Protein AF-A0A7X5SWM2-F1 (afdb_monomer_lite)

Radius of gyration: 12.91 Å; chains: 1; bounding box: 31×29×32 Å

Organism: Clostridium sporogenes (NCBI:txid1509)

Secondary structure (DSSP, 8-state):
-----EESSPPHHHHHHHH-EEETTEEE-GGGG-TTS-TT--SEEEEEEEHHHHH-GGGTTS-GGGSS---EEEEEEETTTTEEEEEEE--

Foldseek 3Di:
DDFDKDADDDDPLVLCQQQWQDDPNDTRCNNVVNVVDDSPQRGWIKTKDQPVCVVVVVCVPPRCVPDPWRQMWMWIQRPVVRDIDIDGGGD

pLDDT: mean 88.51, std 10.03, range [43.25, 97.81]

Sequence (91 aa):
MIKKWESLPLPIDFSLIVYGGYYKDTNYDIGNLSKNIPKNIKNGFYYVEDRYAKKYPKEKDININSRYSYNVTISIFDLNTNKLYIYILDT

Structure (mmCIF, N/CA/C/O backbone):
data_AF-A0A7X5SWM2-F1
#
_entry.id   AF-A0A7X5SWM2-F1
#
loop_
_atom_site.group_PDB
_atom_site.id
_atom_site.type_symbol
_atom_site.label_atom_id
_atom_site.label_alt_id
_atom_site.label_comp_id
_atom_site.label_asym_id
_atom_site.label_entity_id
_atom_site.label_seq_id
_atom_site.pdbx_PDB_ins_code
_atom_site.Cartn_x
_atom_site.Cartn_y
_atom_site.Cartn_z
_atom_site.occupancy
_atom_site.B_iso_or_equiv
_atom_site.auth_seq_id
_atom_site.auth_comp_id
_atom_site.auth_asym_id
_atom_site.auth_atom_id
_atom_site.pdbx_PDB_model_num
ATOM 1 N N . MET A 1 1 ? 3.789 -17.059 -5.289 1.00 49.62 1 MET A N 1
ATOM 2 C CA . MET A 1 1 ? 3.502 -16.006 -4.295 1.00 49.62 1 MET A CA 1
ATOM 3 C C . MET A 1 1 ? 2.14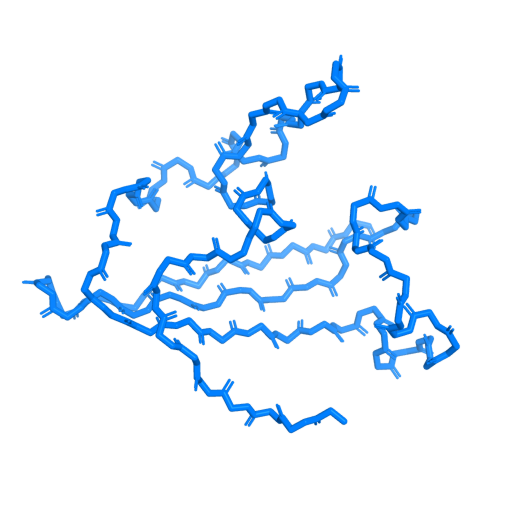9 -16.334 -3.683 1.00 49.62 1 MET A C 1
ATOM 5 O O . MET A 1 1 ? 1.197 -16.496 -4.438 1.00 49.62 1 MET A O 1
ATOM 9 N N . ILE A 1 2 ? 2.076 -16.565 -2.371 1.00 43.25 2 ILE A N 1
ATOM 10 C CA . ILE A 1 2 ? 0.810 -16.882 -1.696 1.00 43.25 2 ILE A CA 1
ATOM 11 C C . ILE A 1 2 ? 0.013 -15.579 -1.587 1.00 43.25 2 ILE A C 1
ATOM 13 O O . ILE A 1 2 ? 0.493 -14.616 -0.999 1.00 43.25 2 ILE A O 1
ATOM 17 N N . LYS A 1 3 ? -1.184 -15.548 -2.182 1.00 68.62 3 LYS A N 1
ATOM 18 C CA . LYS A 1 3 ? -2.153 -14.454 -2.047 1.00 68.62 3 LYS A CA 1
ATOM 19 C C . LYS A 1 3 ? -2.784 -14.535 -0.657 1.00 68.62 3 LYS A C 1
ATOM 21 O O . LYS A 1 3 ? -3.808 -15.193 -0.491 1.00 68.62 3 LYS A O 1
ATOM 26 N N . LYS A 1 4 ? -2.148 -13.934 0.343 1.00 87.38 4 LYS A N 1
ATOM 27 C CA . LYS A 1 4 ? -2.662 -13.896 1.714 1.00 87.38 4 LYS A CA 1
ATOM 28 C C . LYS A 1 4 ? -2.692 -12.466 2.233 1.00 87.38 4 LYS A C 1
ATOM 30 O O . LYS A 1 4 ? -1.904 -11.629 1.802 1.00 87.38 4 LYS A O 1
ATOM 35 N N . TRP A 1 5 ? -3.631 -12.216 3.131 1.00 94.88 5 TRP A N 1
ATOM 36 C CA . TRP A 1 5 ? -3.636 -11.011 3.945 1.00 94.88 5 TRP A CA 1
ATOM 37 C C . TRP A 1 5 ? -2.470 -11.071 4.935 1.00 94.88 5 TRP A C 1
ATOM 39 O O . TRP A 1 5 ? -2.185 -12.135 5.485 1.00 94.88 5 TRP A O 1
ATOM 49 N N . GLU A 1 6 ? -1.815 -9.938 5.150 1.00 96.06 6 GLU A N 1
ATOM 50 C CA . GLU A 1 6 ? -0.687 -9.772 6.071 1.00 96.06 6 GLU A CA 1
ATOM 51 C C . GLU A 1 6 ? -1.030 -8.702 7.111 1.00 96.06 6 GLU A C 1
ATOM 53 O O . GLU A 1 6 ? -1.840 -7.811 6.851 1.00 96.06 6 GLU A O 1
ATOM 58 N N . SER A 1 7 ? -0.429 -8.768 8.297 1.00 96.56 7 SER A N 1
ATOM 59 C CA . SER A 1 7 ? -0.635 -7.756 9.338 1.00 96.56 7 SER A CA 1
ATOM 60 C C . SER A 1 7 ? 0.024 -6.427 8.966 1.00 96.56 7 SER A C 1
ATOM 62 O O . SER A 1 7 ? 1.155 -6.411 8.481 1.00 96.56 7 SER A O 1
ATOM 64 N N . LEU A 1 8 ? -0.649 -5.312 9.253 1.00 96.00 8 LEU A N 1
ATOM 65 C CA . LEU A 1 8 ? -0.051 -3.973 9.195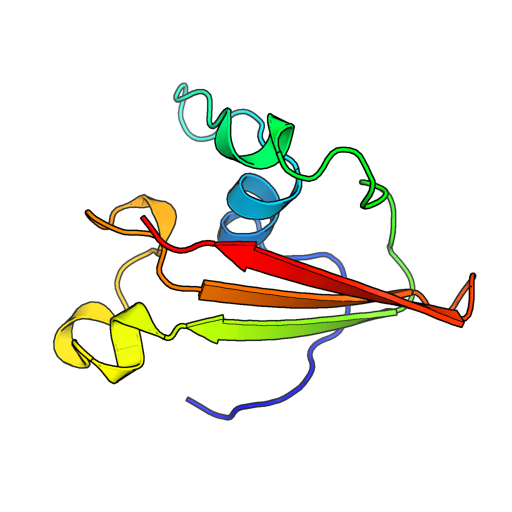 1.00 96.00 8 LEU A CA 1
ATOM 66 C C . LEU A 1 8 ? 1.125 -3.837 10.192 1.00 96.00 8 LEU A C 1
ATOM 68 O O . LEU A 1 8 ? 1.149 -4.548 11.199 1.00 96.00 8 LEU A O 1
ATOM 72 N N . PRO A 1 9 ? 2.096 -2.926 9.955 1.00 94.88 9 PRO A N 1
ATOM 73 C CA . PRO A 1 9 ? 2.115 -1.858 8.946 1.00 94.88 9 PRO A CA 1
ATOM 74 C C . PRO A 1 9 ? 2.450 -2.334 7.525 1.00 94.88 9 PRO A C 1
ATOM 76 O O . PRO A 1 9 ? 3.009 -3.408 7.322 1.00 94.88 9 PRO A O 1
ATOM 79 N N . LEU A 1 10 ? 2.133 -1.499 6.530 1.00 93.56 10 LEU A N 1
ATOM 80 C CA . LEU A 1 10 ? 2.563 -1.730 5.151 1.00 93.56 10 LEU A CA 1
ATOM 81 C C . LEU A 1 10 ? 4.100 -1.709 5.052 1.00 93.56 10 LEU A C 1
ATOM 83 O O . LEU A 1 10 ? 4.726 -0.789 5.587 1.00 93.56 10 LEU A O 1
ATOM 87 N N . PRO A 1 11 ? 4.713 -2.650 4.312 1.00 92.81 11 PRO A N 1
ATOM 88 C CA . PRO A 1 11 ? 6.094 -2.528 3.865 1.00 92.81 11 PRO A CA 1
ATOM 89 C C . PRO A 1 11 ? 6.334 -1.198 3.145 1.00 92.81 11 PRO A C 1
ATOM 91 O O . PRO A 1 11 ? 5.434 -0.684 2.473 1.00 92.81 11 PRO A O 1
ATOM 94 N N . ILE A 1 12 ? 7.559 -0.670 3.244 1.00 90.88 12 ILE A N 1
ATOM 95 C CA . ILE A 1 12 ? 7.922 0.643 2.685 1.00 90.88 12 ILE A CA 1
ATOM 96 C C . ILE A 1 12 ? 7.531 0.775 1.210 1.00 90.88 12 ILE A C 1
ATOM 98 O O . ILE A 1 12 ? 6.991 1.804 0.812 1.00 90.88 12 ILE A O 1
ATOM 102 N N . ASP A 1 13 ? 7.690 -0.298 0.434 1.00 90.56 13 ASP A N 1
ATOM 103 C CA . ASP A 1 13 ? 7.411 -0.286 -0.997 1.00 90.56 13 ASP A CA 1
ATOM 104 C C . ASP A 1 13 ? 5.947 0.034 -1.319 1.00 90.56 13 ASP A C 1
ATOM 106 O O . ASP A 1 13 ? 5.667 0.820 -2.220 1.00 90.56 13 ASP A O 1
ATOM 110 N N . PHE A 1 14 ? 5.011 -0.524 -0.549 1.00 92.25 14 PHE A N 1
ATOM 111 C CA . PHE A 1 14 ? 3.579 -0.265 -0.701 1.00 92.25 14 PHE A CA 1
ATOM 112 C C . PHE A 1 14 ? 3.149 1.006 0.033 1.00 92.25 14 PHE A C 1
ATOM 114 O O . PHE A 1 14 ? 2.241 1.703 -0.415 1.00 92.25 14 PHE A O 1
ATOM 121 N N . SER A 1 15 ? 3.820 1.343 1.137 1.00 91.94 15 SER A N 1
ATOM 122 C CA . SER A 1 15 ? 3.587 2.589 1.870 1.00 91.94 15 SER A CA 1
ATOM 123 C C . SER A 1 15 ? 3.841 3.818 0.995 1.00 91.94 15 SER A C 1
ATOM 125 O O . SER A 1 15 ? 3.064 4.765 1.058 1.00 91.94 15 SER A O 1
ATOM 127 N N . LEU A 1 16 ? 4.887 3.815 0.162 1.00 90.50 16 LEU A N 1
ATOM 128 C CA . LEU A 1 16 ? 5.174 4.923 -0.760 1.00 90.50 16 LEU A CA 1
ATOM 129 C C . LEU A 1 16 ? 4.073 5.095 -1.815 1.00 90.50 16 LEU A C 1
ATOM 131 O O . LEU A 1 16 ? 3.704 6.221 -2.136 1.00 90.50 16 LEU A O 1
ATOM 135 N N . ILE A 1 17 ? 3.490 3.994 -2.294 1.00 90.44 17 ILE A N 1
ATOM 136 C CA . ILE A 1 17 ? 2.372 4.023 -3.247 1.00 90.44 17 ILE A CA 1
ATOM 137 C C . ILE A 1 17 ? 1.109 4.607 -2.595 1.00 90.44 17 ILE A C 1
ATOM 139 O O . ILE A 1 17 ? 0.416 5.413 -3.208 1.00 90.44 17 ILE A O 1
ATOM 143 N N . VAL A 1 18 ? 0.801 4.218 -1.353 1.00 91.38 18 VAL A N 1
ATOM 144 C CA . VAL A 1 18 ? -0.446 4.624 -0.676 1.00 91.38 18 VAL A CA 1
ATOM 145 C C . VAL A 1 18 ? -0.334 5.985 0.009 1.00 91.38 18 VAL A C 1
ATOM 147 O O . VAL A 1 18 ? -1.308 6.724 0.067 1.00 91.38 18 VAL A O 1
ATOM 150 N N . TYR A 1 19 ? 0.817 6.347 0.560 1.00 89.38 19 TYR A N 1
ATOM 151 C CA . TYR A 1 19 ? 0.950 7.541 1.404 1.00 89.38 19 TYR A CA 1
ATOM 152 C C . TYR A 1 19 ? 1.929 8.577 0.857 1.00 89.38 19 TYR A C 1
ATOM 154 O O . TYR A 1 19 ? 2.006 9.679 1.417 1.00 89.38 19 TYR A O 1
ATOM 162 N N . GLY A 1 20 ? 2.657 8.235 -0.209 1.00 88.69 20 GLY A N 1
ATOM 163 C CA . GLY A 1 20 ? 3.744 9.041 -0.740 1.00 88.69 20 GLY A CA 1
ATOM 164 C C . GLY A 1 20 ? 4.905 9.133 0.245 1.00 88.69 20 GLY A C 1
ATOM 165 O O . GLY A 1 20 ? 4.930 8.462 1.282 1.00 88.69 20 GLY A O 1
ATOM 166 N N . GLY A 1 21 ? 5.856 10.006 -0.060 1.00 87.81 21 GLY A N 1
ATOM 167 C CA . GLY A 1 21 ? 6.976 10.329 0.820 1.00 87.81 21 GLY A CA 1
ATOM 168 C C . GLY A 1 21 ? 8.329 10.127 0.155 1.00 87.81 21 GLY A C 1
ATOM 169 O O . GLY A 1 21 ? 8.432 10.018 -1.061 1.00 87.81 21 GLY A O 1
ATOM 170 N N . TYR A 1 22 ? 9.378 10.093 0.970 1.00 85.44 22 TYR A N 1
ATOM 171 C CA . TYR A 1 22 ? 10.755 10.046 0.490 1.00 85.44 22 TYR A CA 1
ATOM 172 C C . TYR A 1 22 ? 11.353 8.654 0.652 1.00 85.44 22 TYR A C 1
ATOM 174 O O . TYR A 1 22 ? 11.256 8.042 1.717 1.00 85.44 22 TYR A O 1
ATOM 182 N N . TYR A 1 23 ? 12.033 8.182 -0.389 1.00 82.38 23 TYR A N 1
ATOM 183 C CA . TYR A 1 23 ? 12.857 6.981 -0.334 1.00 82.38 23 TYR A CA 1
ATOM 184 C C . TYR A 1 23 ? 14.111 7.176 -1.180 1.00 82.38 23 TYR A C 1
ATOM 186 O O . TYR A 1 23 ? 14.008 7.466 -2.370 1.00 82.38 23 TYR A O 1
ATOM 194 N N . LYS A 1 24 ? 15.291 7.028 -0.556 1.00 84.31 24 LYS A N 1
ATOM 195 C CA . LYS A 1 24 ? 16.608 7.258 -1.185 1.00 84.31 24 LYS A CA 1
ATOM 196 C C . LYS A 1 24 ? 16.652 8.580 -1.972 1.00 84.31 24 LYS A C 1
ATOM 198 O O . LYS A 1 24 ? 16.873 8.577 -3.179 1.00 84.31 24 LYS A O 1
ATOM 203 N N . ASP A 1 25 ? 16.326 9.680 -1.293 1.00 84.50 25 ASP A N 1
ATOM 204 C CA . ASP A 1 25 ? 16.297 11.055 -1.829 1.00 84.50 25 ASP A CA 1
ATOM 205 C C . ASP A 1 25 ? 15.331 11.305 -3.002 1.00 84.50 25 ASP A C 1
ATOM 207 O O . ASP A 1 25 ? 15.263 12.406 -3.543 1.00 84.50 25 ASP A O 1
ATOM 211 N N . THR A 1 26 ? 14.520 10.310 -3.363 1.00 83.38 26 THR A N 1
ATOM 212 C CA . THR A 1 26 ? 13.466 10.438 -4.369 1.00 83.38 26 THR A CA 1
ATOM 213 C C . THR A 1 26 ? 12.137 10.702 -3.673 1.00 83.38 26 THR A C 1
ATOM 215 O O . THR A 1 26 ? 11.743 9.951 -2.776 1.00 83.38 26 THR A O 1
ATOM 218 N N . ASN A 1 27 ? 11.442 11.765 -4.083 1.00 87.19 27 ASN A N 1
ATOM 219 C CA . ASN A 1 27 ? 10.088 12.059 -3.624 1.00 87.19 27 ASN A CA 1
ATOM 220 C C . ASN A 1 27 ? 9.062 11.283 -4.464 1.00 87.19 27 ASN A C 1
ATOM 222 O O . ASN A 1 27 ? 8.978 11.468 -5.677 1.00 87.19 27 ASN A O 1
ATOM 226 N N . TYR A 1 28 ? 8.265 10.445 -3.811 1.00 82.94 28 TYR A N 1
ATOM 227 C CA . TYR A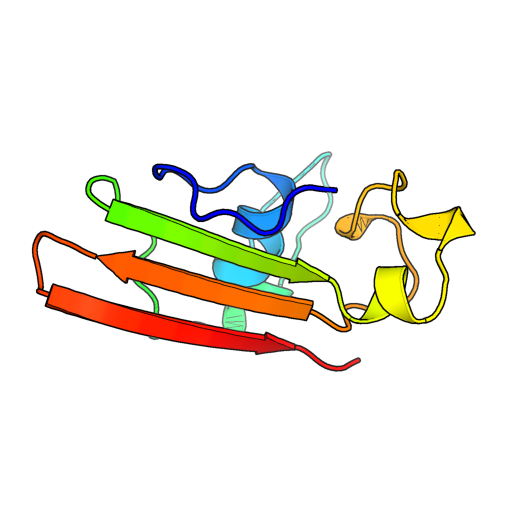 1 28 ? 7.161 9.703 -4.405 1.00 82.94 28 TYR A CA 1
ATOM 228 C C . TYR A 1 28 ? 5.856 10.438 -4.110 1.00 82.94 28 TYR A C 1
ATOM 230 O O . TYR A 1 28 ? 5.306 10.326 -3.014 1.00 82.94 28 TYR A O 1
ATOM 238 N N . ASP A 1 29 ? 5.344 11.169 -5.103 1.00 78.62 29 ASP A N 1
ATOM 239 C CA . ASP A 1 29 ? 4.105 11.946 -4.956 1.00 78.62 29 ASP A CA 1
ATOM 240 C C . ASP A 1 29 ? 2.833 11.180 -5.365 1.00 78.62 29 ASP A C 1
ATOM 242 O O . ASP A 1 29 ? 1.729 11.715 -5.335 1.00 78.62 29 ASP A O 1
ATOM 246 N N . ILE A 1 30 ? 2.958 9.891 -5.704 1.00 73.62 30 ILE A N 1
ATOM 247 C CA . ILE A 1 30 ? 1.821 9.025 -6.072 1.00 73.62 30 ILE A CA 1
ATOM 248 C C . ILE A 1 30 ? 0.758 8.991 -4.963 1.00 73.62 30 ILE A C 1
ATOM 250 O O . ILE A 1 30 ? -0.439 9.014 -5.250 1.00 73.62 30 ILE A O 1
ATOM 254 N N . GLY A 1 31 ? 1.176 9.007 -3.694 1.00 60.22 31 GLY A N 1
ATOM 255 C CA . GLY A 1 31 ? 0.253 8.977 -2.559 1.00 60.22 31 GLY A CA 1
ATOM 256 C C . GLY A 1 31 ? -0.559 10.258 -2.333 1.00 60.22 31 GLY A C 1
ATOM 257 O O . GLY A 1 31 ? -1.436 10.269 -1.469 1.00 60.22 31 GLY A O 1
ATOM 258 N N . ASN A 1 32 ? -0.332 11.334 -3.099 1.00 62.22 32 ASN A N 1
ATOM 259 C CA . ASN A 1 32 ? -1.229 12.494 -3.083 1.00 62.22 32 ASN A CA 1
ATOM 260 C C . ASN A 1 32 ? -2.615 12.181 -3.674 1.00 62.22 32 ASN A C 1
ATOM 262 O O . ASN A 1 32 ? -3.553 12.946 -3.445 1.00 62.22 32 ASN A O 1
ATOM 266 N N . LEU A 1 33 ? -2.774 11.065 -4.393 1.00 65.19 33 LEU A N 1
ATOM 267 C CA . LEU A 1 33 ? -4.065 10.612 -4.923 1.00 65.19 33 LEU A CA 1
ATOM 268 C C . LEU A 1 33 ? -4.926 9.898 -3.863 1.00 65.19 33 LEU A C 1
ATOM 270 O O . LEU A 1 33 ? -6.151 9.882 -3.954 1.00 65.19 33 LEU A O 1
ATOM 274 N N . SER A 1 34 ? -4.310 9.361 -2.812 1.00 68.62 34 SER A N 1
ATOM 275 C CA . SER A 1 34 ? -4.922 8.505 -1.783 1.00 68.62 34 SER A CA 1
ATOM 276 C C . SER A 1 34 ? -5.183 9.230 -0.455 1.00 68.62 34 SER A C 1
ATOM 278 O O . SER A 1 34 ? -5.199 8.607 0.607 1.00 68.62 34 SER A O 1
ATOM 280 N N . LYS A 1 35 ? -5.461 10.544 -0.492 1.00 70.38 35 LYS A N 1
ATOM 281 C CA . LYS A 1 35 ? -5.660 11.413 0.697 1.00 70.38 35 LYS A CA 1
ATOM 282 C C . LYS A 1 35 ? -6.682 10.903 1.724 1.00 70.38 35 LYS A C 1
ATOM 284 O O . LYS A 1 35 ? -6.637 11.320 2.877 1.00 70.38 35 LYS A O 1
ATOM 289 N N . ASN A 1 36 ? -7.581 10.007 1.325 1.00 82.69 36 ASN A N 1
ATOM 290 C CA . ASN A 1 36 ? -8.638 9.466 2.180 1.00 82.69 36 ASN A CA 1
ATOM 291 C C . ASN A 1 36 ? -8.226 8.216 2.977 1.00 82.69 36 ASN A C 1
ATOM 293 O O . ASN A 1 36 ? -9.031 7.722 3.765 1.00 82.69 36 ASN A O 1
ATOM 297 N N . ILE A 1 37 ? -7.009 7.693 2.785 1.00 89.62 37 ILE A N 1
ATOM 298 C CA . ILE A 1 37 ? -6.495 6.542 3.535 1.00 89.62 37 ILE A CA 1
ATOM 299 C C . ILE A 1 37 ? -5.613 7.055 4.688 1.00 89.62 37 ILE A C 1
ATOM 301 O O . ILE A 1 37 ? -4.583 7.685 4.434 1.00 89.62 37 ILE A O 1
ATOM 305 N N . PRO A 1 38 ? -5.981 6.807 5.959 1.00 90.00 38 PRO A N 1
ATOM 306 C CA . PRO A 1 38 ? -5.192 7.260 7.101 1.00 90.00 38 PRO A CA 1
ATOM 307 C C . PRO A 1 38 ? -3.780 6.656 7.119 1.00 90.00 38 PRO A C 1
ATOM 309 O O . PRO A 1 38 ? -3.612 5.444 7.030 1.00 90.00 38 PRO A O 1
ATOM 312 N N . LYS A 1 39 ? -2.752 7.491 7.323 1.00 87.81 39 LYS A N 1
ATOM 313 C CA . LYS A 1 39 ? -1.338 7.052 7.355 1.00 87.81 39 LYS A CA 1
ATOM 314 C C . LYS A 1 39 ? -0.958 6.234 8.598 1.00 87.81 39 LYS A C 1
ATOM 316 O O . LYS A 1 39 ? 0.129 5.670 8.659 1.00 87.81 39 LYS A O 1
ATOM 321 N N . ASN A 1 40 ? -1.814 6.203 9.617 1.00 85.69 40 ASN A N 1
ATOM 322 C CA . ASN A 1 40 ? -1.517 5.674 10.950 1.00 85.69 40 ASN A CA 1
ATOM 323 C C . ASN A 1 40 ? -2.278 4.382 11.300 1.00 85.69 40 ASN A C 1
ATOM 325 O O . ASN A 1 40 ? -2.344 4.029 12.479 1.00 85.69 40 ASN A O 1
ATOM 329 N N . ILE A 1 41 ? -2.836 3.666 10.317 1.00 92.25 41 ILE A N 1
ATOM 330 C CA . ILE A 1 41 ? -3.486 2.373 10.574 1.00 92.25 41 ILE A CA 1
ATOM 331 C C . ILE A 1 41 ? -2.409 1.348 10.957 1.00 92.25 41 ILE A C 1
ATOM 333 O O . ILE A 1 41 ? -1.622 0.906 10.121 1.00 92.25 41 ILE A O 1
ATOM 337 N N . LYS A 1 42 ? -2.363 0.987 12.243 1.00 93.12 42 LYS A N 1
ATOM 338 C CA . LYS A 1 42 ? -1.426 -0.010 12.797 1.00 93.12 42 LYS A CA 1
ATOM 339 C C . LYS A 1 42 ? -2.096 -1.331 13.169 1.00 93.12 42 LYS A C 1
ATOM 341 O O . LYS A 1 42 ? -1.427 -2.354 13.194 1.00 93.12 42 LYS A O 1
ATOM 346 N N . ASN A 1 43 ? -3.393 -1.303 13.473 1.00 96.81 43 ASN A N 1
ATOM 347 C CA . ASN A 1 43 ? -4.161 -2.476 13.878 1.00 96.81 43 ASN A CA 1
ATOM 348 C C . ASN A 1 43 ? -5.061 -2.923 12.725 1.00 96.81 43 ASN A C 1
ATOM 350 O O . ASN A 1 43 ? -6.118 -2.337 12.490 1.00 96.81 43 ASN A O 1
ATOM 354 N N . GLY A 1 44 ? -4.619 -3.928 11.980 1.00 96.81 44 GLY A N 1
ATOM 355 C CA . GLY A 1 44 ? -5.359 -4.398 10.824 1.00 96.81 44 GLY A CA 1
ATOM 356 C C . GLY A 1 44 ? -4.533 -5.245 9.881 1.00 96.81 44 GLY A C 1
ATOM 357 O O . GLY A 1 44 ? -3.424 -5.677 10.206 1.00 96.81 44 GLY A O 1
ATOM 358 N N . PHE A 1 45 ? -5.088 -5.453 8.696 1.00 97.81 45 PHE A N 1
ATOM 359 C CA . PHE A 1 45 ? -4.493 -6.293 7.669 1.00 97.81 45 PHE A CA 1
ATOM 360 C C . PHE A 1 45 ? -4.391 -5.548 6.350 1.00 97.81 45 PHE A C 1
ATOM 362 O O . PHE A 1 45 ? -5.170 -4.638 6.073 1.00 97.81 45 PHE A O 1
ATOM 369 N N . TYR A 1 46 ? -3.459 -5.965 5.507 1.00 97.00 46 TYR A N 1
ATOM 370 C CA . TYR A 1 46 ? -3.376 -5.510 4.133 1.00 97.00 46 TYR A CA 1
ATOM 371 C C . TYR A 1 46 ? -3.271 -6.682 3.165 1.00 97.00 46 TYR A C 1
ATOM 373 O O . TYR A 1 46 ? -2.856 -7.785 3.522 1.00 97.00 46 TYR A O 1
ATOM 381 N N . TYR A 1 47 ? -3.648 -6.426 1.921 1.00 96.19 47 TYR A N 1
ATOM 382 C CA . TYR A 1 47 ? -3.501 -7.353 0.812 1.00 96.19 47 TYR A CA 1
ATOM 383 C C . TYR A 1 47 ? -3.061 -6.588 -0.429 1.00 96.19 47 TYR A C 1
ATOM 385 O O . TYR A 1 47 ? -3.585 -5.511 -0.719 1.00 96.19 47 TYR A O 1
ATOM 393 N N . VAL A 1 48 ? -2.104 -7.153 -1.164 1.00 94.69 48 VAL A N 1
ATOM 394 C CA . VAL A 1 48 ? -1.603 -6.572 -2.409 1.00 94.69 48 VAL A CA 1
ATOM 395 C C . VAL A 1 48 ? -1.844 -7.529 -3.558 1.00 94.69 48 VAL A C 1
ATOM 397 O O . VAL A 1 48 ? -1.387 -8.673 -3.560 1.00 94.69 48 VAL A O 1
ATOM 400 N N . GLU A 1 49 ? -2.522 -7.024 -4.578 1.00 94.12 49 GLU A N 1
ATOM 401 C CA . GLU A 1 49 ? -2.625 -7.665 -5.872 1.00 94.12 49 GLU A CA 1
ATOM 402 C C . GLU A 1 49 ? -1.760 -6.928 -6.892 1.00 94.12 49 GLU A C 1
ATOM 404 O O . GLU A 1 49 ? -2.153 -5.912 -7.463 1.00 94.12 49 GLU A O 1
ATOM 409 N N . ASP A 1 50 ? -0.577 -7.478 -7.146 1.00 93.12 50 ASP A N 1
ATOM 410 C CA . ASP A 1 50 ? 0.340 -7.002 -8.179 1.00 93.12 50 ASP A CA 1
ATOM 411 C C . ASP A 1 50 ? -0.112 -7.506 -9.561 1.00 93.12 50 ASP A C 1
ATOM 413 O O . ASP A 1 50 ? 0.213 -8.617 -9.994 1.00 93.12 50 ASP A O 1
ATOM 417 N N . ARG A 1 51 ? -0.943 -6.709 -10.242 1.00 93.38 51 ARG A N 1
ATOM 418 C CA . ARG A 1 51 ? -1.493 -7.039 -11.568 1.00 93.38 51 ARG A CA 1
ATOM 419 C C . ARG A 1 51 ? -0.427 -6.916 -12.658 1.00 93.38 51 ARG A C 1
ATOM 421 O O . ARG A 1 51 ? -0.477 -7.676 -13.626 1.00 93.38 51 ARG A O 1
ATOM 428 N N . TYR A 1 52 ? 0.566 -6.046 -12.469 1.00 93.06 52 TYR A N 1
ATOM 429 C CA . TYR A 1 52 ? 1.731 -5.943 -13.344 1.00 93.06 52 TYR A CA 1
ATOM 430 C C . TYR A 1 52 ? 2.516 -7.259 -13.373 1.00 93.06 52 TYR A C 1
ATOM 432 O O . TYR A 1 52 ? 2.680 -7.849 -14.440 1.00 93.06 52 TYR A O 1
ATOM 440 N N . ALA A 1 53 ? 2.921 -7.789 -12.215 1.00 92.38 53 ALA A N 1
ATOM 441 C CA . ALA A 1 53 ? 3.690 -9.033 -12.139 1.00 92.38 53 ALA A CA 1
ATOM 442 C C . ALA A 1 53 ? 2.902 -10.267 -12.610 1.00 92.38 53 ALA A C 1
ATOM 444 O O . ALA A 1 53 ? 3.497 -11.236 -13.077 1.00 92.38 53 ALA A O 1
ATOM 445 N N . LYS A 1 54 ? 1.562 -10.248 -12.545 1.00 90.50 54 LYS A N 1
ATOM 446 C CA . LYS A 1 54 ? 0.742 -11.298 -13.177 1.00 90.50 54 LYS A CA 1
ATOM 447 C C . LYS A 1 54 ? 0.892 -11.310 -14.697 1.00 90.50 54 LYS A C 1
ATOM 449 O O . LYS A 1 54 ? 0.941 -12.386 -15.285 1.00 90.50 54 LYS A O 1
ATOM 454 N N . LYS A 1 55 ? 0.946 -10.129 -15.323 1.00 91.88 55 LYS A N 1
ATOM 455 C CA . LYS A 1 55 ? 1.141 -9.977 -16.772 1.00 91.88 55 LYS A CA 1
ATOM 456 C C . LYS A 1 55 ? 2.605 -10.181 -17.177 1.00 91.88 55 LYS A C 1
ATOM 458 O O . LYS A 1 55 ? 2.864 -10.735 -18.241 1.00 91.88 55 LYS A O 1
ATOM 463 N N . TYR A 1 56 ? 3.545 -9.798 -16.311 1.00 92.75 56 TYR A N 1
ATOM 464 C CA . TYR A 1 56 ? 4.990 -9.909 -16.525 1.00 92.75 56 TYR A CA 1
ATOM 465 C C . TYR A 1 56 ? 5.667 -10.710 -15.395 1.00 92.75 56 TYR A C 1
ATOM 467 O O . TYR A 1 56 ? 6.338 -10.135 -14.540 1.00 92.75 56 TYR A O 1
ATOM 475 N N . PRO A 1 57 ? 5.556 -12.054 -15.377 1.00 91.94 57 PRO A N 1
ATOM 476 C CA . PRO A 1 57 ? 6.036 -12.875 -14.257 1.00 91.94 57 PRO A CA 1
ATOM 477 C C . PRO A 1 57 ? 7.537 -12.780 -13.962 1.00 91.94 57 PRO A C 1
ATOM 479 O O . PRO A 1 57 ? 7.954 -13.066 -12.841 1.00 91.94 57 PRO A O 1
ATOM 482 N N . LYS A 1 58 ? 8.349 -12.379 -14.950 1.00 92.31 58 LYS A N 1
ATOM 483 C CA . LYS A 1 58 ? 9.795 -12.151 -14.782 1.00 92.31 58 LYS A CA 1
ATOM 484 C C . LYS A 1 58 ? 10.107 -10.956 -13.871 1.00 92.31 58 LYS A C 1
ATOM 486 O O . LYS A 1 58 ? 11.192 -10.892 -13.314 1.00 92.31 58 LYS A O 1
ATOM 491 N N . GLU A 1 59 ? 9.151 -10.048 -13.698 1.00 89.19 59 GLU A N 1
ATOM 492 C CA . GLU A 1 59 ? 9.290 -8.815 -12.915 1.00 89.19 59 GLU A CA 1
ATOM 493 C C . GLU A 1 59 ? 8.806 -8.977 -11.467 1.00 89.19 59 GLU A C 1
ATOM 495 O O . GLU A 1 59 ? 8.887 -8.041 -10.677 1.00 89.19 59 GLU A O 1
ATOM 500 N N . LYS A 1 60 ? 8.288 -10.156 -11.092 1.00 87.69 60 LYS A N 1
ATOM 501 C CA . LYS A 1 60 ? 7.614 -10.372 -9.800 1.00 87.69 60 LYS A CA 1
ATOM 502 C C . LYS A 1 60 ? 8.495 -10.061 -8.580 1.00 87.69 60 LYS A C 1
ATOM 504 O O . LYS A 1 60 ? 7.967 -9.651 -7.554 1.00 87.69 60 LYS A O 1
ATOM 509 N N . ASP A 1 61 ? 9.805 -10.278 -8.703 1.00 89.00 61 ASP A N 1
ATOM 510 C CA . ASP A 1 61 ? 10.782 -10.108 -7.620 1.00 89.00 61 ASP A CA 1
ATOM 511 C C . ASP A 1 61 ? 11.487 -8.738 -7.695 1.00 89.00 61 ASP A C 1
ATOM 513 O O . ASP A 1 61 ? 12.287 -8.395 -6.827 1.00 89.00 61 ASP A O 1
ATOM 517 N N . ILE A 1 62 ? 11.186 -7.936 -8.723 1.00 89.75 62 ILE A N 1
ATOM 518 C CA . ILE A 1 62 ? 11.668 -6.559 -8.846 1.00 89.75 62 ILE A CA 1
ATOM 519 C C . ILE A 1 62 ? 10.817 -5.676 -7.937 1.00 89.75 62 ILE A C 1
ATOM 521 O O . ILE A 1 62 ? 9.589 -5.790 -7.929 1.00 89.75 62 ILE A O 1
ATOM 525 N N . ASN A 1 63 ? 11.458 -4.776 -7.192 1.00 89.00 63 ASN A N 1
ATOM 526 C CA . ASN A 1 63 ? 10.769 -3.790 -6.362 1.00 89.00 63 ASN A CA 1
ATOM 527 C C . ASN A 1 63 ? 9.768 -2.989 -7.209 1.00 89.00 63 ASN A C 1
ATOM 529 O O . ASN A 1 63 ? 10.135 -2.452 -8.252 1.00 89.00 63 ASN A O 1
ATOM 533 N N . ILE A 1 64 ? 8.517 -2.892 -6.757 1.00 89.81 64 ILE A N 1
ATOM 534 C CA . ILE A 1 64 ? 7.436 -2.240 -7.506 1.00 89.81 64 ILE A CA 1
ATOM 535 C C . ILE A 1 64 ? 7.740 -0.772 -7.845 1.00 89.81 64 ILE A C 1
ATOM 537 O O . ILE A 1 64 ? 7.383 -0.319 -8.926 1.00 89.81 64 ILE A O 1
ATOM 541 N N . ASN A 1 65 ? 8.472 -0.066 -6.979 1.00 88.44 65 ASN A N 1
ATOM 542 C CA . ASN A 1 65 ? 8.863 1.333 -7.180 1.00 88.44 65 ASN A CA 1
ATOM 543 C C . ASN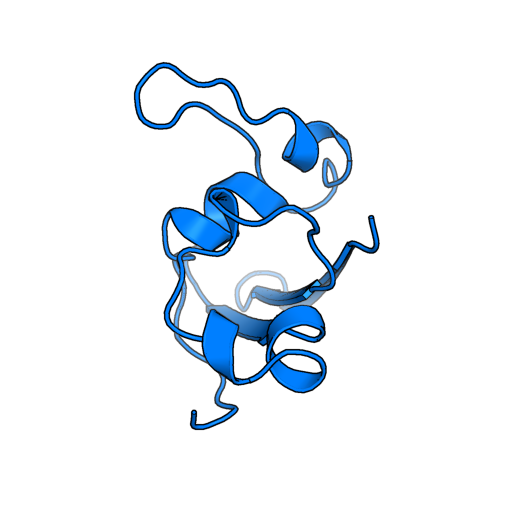 A 1 65 ? 9.992 1.510 -8.208 1.00 88.44 65 ASN A C 1
ATOM 545 O O . ASN A 1 65 ? 10.307 2.629 -8.594 1.00 88.44 65 ASN A O 1
ATOM 549 N N . SER A 1 66 ? 10.623 0.417 -8.646 1.00 87.44 66 SER A N 1
ATOM 550 C CA . SER A 1 66 ? 11.662 0.412 -9.686 1.00 87.44 66 SER A CA 1
ATOM 551 C C . SER A 1 66 ? 11.130 0.009 -11.066 1.00 87.44 66 SER A C 1
ATOM 553 O O . SER A 1 66 ? 11.919 -0.168 -11.991 1.00 87.44 66 SER A O 1
ATOM 555 N N . ARG A 1 67 ? 9.812 -0.175 -11.213 1.00 87.81 67 ARG A N 1
ATOM 556 C CA . ARG 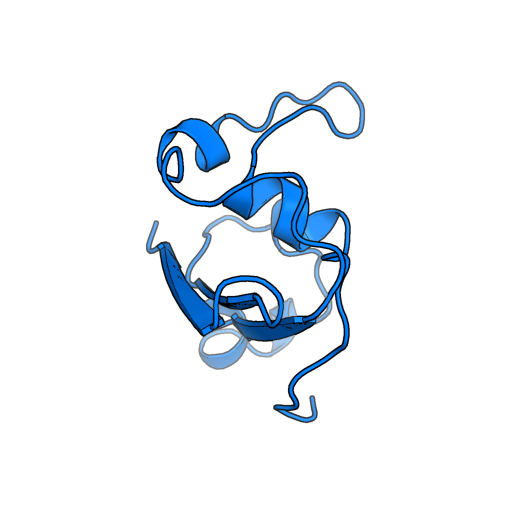A 1 67 ? 9.179 -0.617 -12.462 1.00 87.81 67 ARG A CA 1
ATOM 557 C C . ARG A 1 67 ? 8.624 0.562 -13.255 1.00 87.81 67 ARG A C 1
ATOM 559 O O . ARG A 1 67 ? 8.355 1.629 -12.715 1.00 87.81 67 ARG A O 1
ATOM 566 N N . TYR A 1 68 ? 8.391 0.328 -14.543 1.00 83.56 68 TYR A N 1
ATOM 567 C CA . TYR A 1 68 ? 7.846 1.332 -15.461 1.00 83.56 68 TYR A CA 1
ATOM 568 C C . TYR A 1 68 ? 6.350 1.628 -15.265 1.00 83.56 68 TYR A C 1
ATOM 570 O O . TYR A 1 68 ? 5.858 2.603 -15.822 1.00 83.56 68 TYR A O 1
ATOM 578 N N . SER A 1 69 ? 5.614 0.787 -14.531 1.00 87.50 69 SER A N 1
ATOM 579 C CA . SER A 1 69 ? 4.161 0.900 -14.365 1.00 87.50 69 SER A CA 1
ATOM 580 C C . SER A 1 69 ? 3.709 0.328 -13.022 1.00 87.50 69 SER A C 1
ATOM 582 O O . SER A 1 69 ? 4.158 -0.742 -12.595 1.00 87.50 69 SER A O 1
ATOM 584 N N . TYR A 1 70 ? 2.772 1.025 -12.386 1.00 87.12 70 TYR A N 1
ATOM 585 C CA . TYR A 1 70 ? 2.077 0.608 -11.180 1.00 87.12 70 TYR A CA 1
ATOM 586 C C . TYR A 1 70 ? 0.687 0.075 -11.529 1.00 87.12 70 TYR A C 1
ATOM 588 O O . TYR A 1 70 ? -0.309 0.748 -11.303 1.00 87.12 70 TYR A O 1
ATOM 596 N N . ASN A 1 71 ? 0.604 -1.157 -12.034 1.00 92.94 71 ASN A N 1
ATOM 597 C CA . ASN A 1 71 ? -0.679 -1.861 -12.140 1.00 92.94 71 ASN A CA 1
ATOM 598 C C . ASN A 1 71 ? -0.884 -2.714 -10.887 1.00 92.94 71 ASN A C 1
ATOM 600 O O . ASN A 1 71 ? -0.493 -3.885 -10.842 1.00 92.94 71 ASN A O 1
ATOM 604 N N . VAL A 1 72 ? -1.475 -2.124 -9.848 1.00 92.88 72 VAL A N 1
ATOM 605 C CA . VAL A 1 72 ? -1.575 -2.738 -8.517 1.00 92.88 72 VAL A CA 1
ATOM 606 C C . VAL A 1 72 ? -2.885 -2.379 -7.822 1.00 92.88 72 VAL A C 1
ATOM 608 O O . VAL A 1 72 ? -3.440 -1.297 -7.999 1.00 92.88 72 VAL A O 1
ATOM 611 N N . THR A 1 73 ? -3.388 -3.298 -7.005 1.00 94.44 73 THR A N 1
ATOM 612 C CA . THR A 1 73 ? -4.467 -3.028 -6.050 1.00 94.44 73 THR A CA 1
ATOM 613 C C . THR A 1 73 ? -3.966 -3.293 -4.639 1.00 94.44 73 THR A C 1
ATOM 615 O O . THR A 1 73 ? -3.472 -4.382 -4.352 1.00 94.44 73 THR A O 1
ATOM 618 N N . ILE A 1 74 ? -4.091 -2.304 -3.757 1.00 94.44 74 ILE A N 1
ATOM 619 C CA . ILE A 1 74 ? -3.708 -2.394 -2.348 1.00 94.44 74 ILE A CA 1
ATOM 620 C C . ILE A 1 74 ? -4.975 -2.236 -1.515 1.00 94.44 74 ILE A C 1
ATOM 622 O O . ILE A 1 74 ? -5.659 -1.219 -1.586 1.00 94.44 74 ILE A O 1
ATOM 626 N N . SER A 1 75 ? -5.300 -3.261 -0.738 1.00 96.00 75 SER A N 1
ATOM 627 C CA . SER A 1 75 ? -6.423 -3.263 0.199 1.00 96.00 75 SER A CA 1
ATOM 628 C C . SER A 1 75 ? -5.901 -3.166 1.625 1.00 96.00 75 SER A C 1
ATOM 630 O O . SER A 1 75 ? -4.939 -3.849 1.967 1.00 96.00 75 SER A O 1
ATOM 632 N N . ILE A 1 76 ? -6.526 -2.335 2.457 1.00 96.94 76 ILE A N 1
ATOM 633 C CA . ILE A 1 76 ? -6.148 -2.106 3.856 1.00 96.94 76 ILE A CA 1
ATOM 634 C C . ILE A 1 76 ? -7.415 -2.185 4.698 1.00 96.94 76 ILE A C 1
ATOM 636 O O . ILE A 1 76 ? -8.322 -1.374 4.531 1.00 96.94 76 ILE A O 1
ATOM 640 N N . PHE A 1 77 ? -7.483 -3.156 5.599 1.00 97.38 77 PHE A N 1
ATOM 641 C CA . PHE A 1 77 ? -8.587 -3.319 6.531 1.00 97.38 77 PHE A CA 1
ATOM 642 C C . PHE A 1 77 ? -8.174 -2.820 7.916 1.00 97.38 77 PHE A C 1
ATOM 644 O O . PHE A 1 77 ? -7.307 -3.414 8.556 1.00 97.38 77 PHE A O 1
ATOM 651 N N . ASP A 1 78 ? -8.781 -1.720 8.358 1.00 97.50 78 ASP A N 1
ATOM 652 C CA . ASP A 1 78 ? -8.582 -1.111 9.673 1.00 97.50 78 ASP A CA 1
ATOM 653 C C . ASP A 1 78 ? -9.567 -1.705 10.684 1.00 97.50 78 ASP A C 1
ATOM 655 O O . ASP A 1 78 ? -10.774 -1.457 10.608 1.00 97.50 78 ASP A O 1
ATOM 659 N N . LEU A 1 79 ? -9.047 -2.458 11.655 1.00 97.62 79 LEU A N 1
ATOM 660 C CA . LEU A 1 79 ? -9.861 -3.103 12.686 1.00 97.62 79 LEU A CA 1
ATOM 661 C C . LEU A 1 79 ? -10.407 -2.114 13.717 1.00 97.62 79 LEU A C 1
ATOM 663 O O . LEU A 1 79 ? -11.431 -2.393 14.334 1.00 97.62 79 LEU A O 1
ATOM 667 N N . ASN A 1 80 ? -9.763 -0.959 13.903 1.00 96.94 80 ASN A N 1
ATOM 668 C CA . ASN A 1 80 ? -10.224 0.033 14.875 1.00 96.94 80 ASN A CA 1
ATOM 669 C C . ASN A 1 80 ? -11.500 0.728 14.397 1.00 96.94 80 ASN A C 1
ATOM 671 O O . ASN A 1 80 ? -12.357 1.078 15.203 1.00 96.94 80 ASN A O 1
ATOM 675 N N . THR A 1 81 ? -11.613 0.952 13.086 1.00 96.44 81 THR A N 1
ATOM 676 C CA . THR A 1 81 ? -12.766 1.635 12.482 1.00 96.44 81 THR A CA 1
ATOM 677 C C . THR A 1 81 ? -13.698 0.698 11.723 1.00 96.44 81 THR A C 1
ATOM 679 O O . THR A 1 81 ? -14.757 1.138 11.276 1.00 96.44 81 THR A O 1
ATOM 682 N N . ASN A 1 82 ? -13.327 -0.580 11.591 1.00 97.00 82 ASN A N 1
ATOM 683 C CA . ASN A 1 82 ? -14.011 -1.580 10.775 1.00 97.00 82 ASN A CA 1
ATOM 684 C C . ASN A 1 82 ? -14.196 -1.122 9.313 1.00 97.00 82 ASN A C 1
ATOM 686 O O . ASN A 1 82 ? -15.251 -1.318 8.707 1.00 97.00 82 ASN A O 1
ATOM 690 N N . LYS A 1 83 ? -13.176 -0.460 8.751 1.00 96.69 83 LYS A N 1
ATOM 691 C CA . LYS A 1 83 ? -13.198 0.083 7.384 1.00 96.69 83 LYS A CA 1
ATOM 692 C C . LYS A 1 83 ? -12.208 -0.645 6.491 1.00 96.69 83 LYS A C 1
ATOM 694 O O . LYS A 1 83 ? -11.050 -0.830 6.853 1.00 96.69 83 LYS A O 1
ATOM 699 N N . LEU A 1 84 ? -12.664 -0.998 5.292 1.00 96.81 84 LEU A N 1
ATOM 700 C CA . LEU A 1 84 ? -11.824 -1.498 4.211 1.00 96.81 84 LEU A CA 1
ATOM 701 C C . LEU A 1 84 ? -11.554 -0.367 3.214 1.00 96.81 84 LEU A C 1
ATOM 703 O O . LEU A 1 84 ? -12.475 0.139 2.576 1.00 96.81 84 LEU A O 1
ATOM 707 N N . TYR A 1 85 ? -10.288 0.003 3.071 1.00 95.19 85 TYR A N 1
ATOM 708 C CA . TYR A 1 85 ? -9.806 0.936 2.060 1.00 95.19 85 TYR A CA 1
ATOM 709 C C . TYR A 1 85 ? -9.251 0.140 0.883 1.00 95.19 85 TYR A C 1
ATOM 711 O O . TYR A 1 85 ? -8.480 -0.799 1.080 1.00 95.19 85 TYR A O 1
ATOM 719 N N . ILE A 1 86 ? -9.624 0.516 -0.337 1.00 94.12 86 ILE A N 1
ATOM 720 C CA . ILE A 1 86 ? -9.130 -0.110 -1.565 1.00 94.12 86 ILE A CA 1
ATOM 721 C C . ILE A 1 86 ? -8.511 0.989 -2.418 1.00 94.12 86 ILE A C 1
ATOM 723 O O . ILE A 1 86 ? -9.192 1.936 -2.807 1.00 94.12 86 ILE A O 1
ATOM 727 N N . TYR A 1 87 ? -7.217 0.859 -2.693 1.00 92.00 87 TYR A N 1
ATOM 728 C CA . TYR A 1 87 ? -6.473 1.740 -3.578 1.00 92.00 87 TYR A CA 1
ATOM 729 C C . TYR A 1 87 ? -6.115 0.991 -4.856 1.00 92.00 87 TYR A C 1
ATOM 731 O O . TYR A 1 87 ? -5.455 -0.049 -4.813 1.00 92.00 87 TYR A O 1
ATOM 739 N N . ILE A 1 88 ? -6.580 1.509 -5.986 1.00 92.44 88 ILE A N 1
ATOM 740 C CA .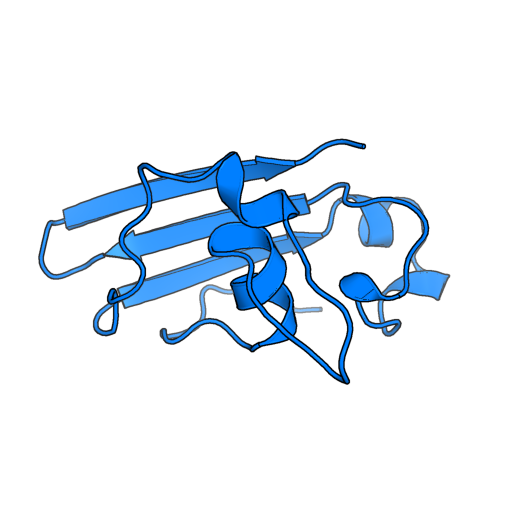 ILE A 1 88 ? -6.364 0.935 -7.311 1.00 92.44 88 ILE A CA 1
ATOM 741 C C . ILE A 1 88 ? -5.516 1.931 -8.086 1.00 92.44 88 ILE A C 1
ATOM 743 O O . ILE A 1 88 ? -5.902 3.091 -8.217 1.00 92.44 88 ILE A O 1
ATOM 747 N N . LEU A 1 89 ? -4.373 1.471 -8.579 1.00 90.75 89 LEU A N 1
ATOM 748 C CA . LEU A 1 89 ? -3.485 2.254 -9.421 1.00 90.75 89 LEU A CA 1
ATOM 749 C C . LEU A 1 89 ? -3.263 1.494 -10.731 1.00 90.75 89 LEU A C 1
ATOM 751 O O . LEU A 1 89 ? -3.034 0.278 -10.717 1.00 90.75 89 LEU A O 1
ATOM 755 N N . ASP A 1 90 ? -3.404 2.222 -11.836 1.00 90.25 90 ASP A N 1
ATOM 756 C CA . ASP A 1 90 ? -3.226 1.758 -13.209 1.00 90.25 90 ASP A CA 1
ATOM 757 C C . ASP A 1 90 ? -2.534 2.885 -13.990 1.00 90.25 90 ASP A C 1
ATOM 759 O O . ASP A 1 90 ? -3.127 3.946 -14.198 1.00 90.25 90 ASP A O 1
ATOM 763 N N . THR A 1 91 ? -1.265 2.686 -14.355 1.00 87.38 91 THR A N 1
ATOM 764 C CA . THR A 1 91 ? -0.412 3.692 -15.024 1.00 87.38 91 THR A CA 1
ATOM 765 C C . THR A 1 91 ? 0.270 3.116 -16.248 1.00 87.38 91 THR A C 1
ATOM 767 O O . THR A 1 91 ? 0.774 1.972 -16.126 1.00 87.38 91 THR A O 1
#